Protein AF-A0A5K1AC96-F1 (afdb_monomer_lite)

Sequence (87 aa):
MSRERLDEIGKKIKREADATDRMGRRPLLLNHSGTLNTITPCAACKLLRRRCAQECPFSPYFSPHEPQKFASVHKVFGASNVSKMLM

Foldseek 3Di:
DPPVVVVVVVVVVVVVVVVLPPPDPDPDPDDDPDDPPPPLAFLLCSVVVHDRDPPRLCPVPGHSVCNVVVVVCCVPQNPVRVVVVSD

InterPro domains:
  IPR004883 Lateral organ boundaries, LOB [PF03195] (41-86)
  IPR004883 Lateral organ boundaries, LOB [PS50891] (40-87)

Organism: NCBI:txid210225

pLDDT: mean 73.32, std 20.46, range [37.41, 96.69]

Secondary structure (DSSP, 8-state):
--SHHHHHHHHHHHHHHHTTT-S------S---S--------HHHHHTT----TT-TTTTTS-TT-HHHHHHHHHHH-HHHHHHHH-

Structure (mmCIF, N/CA/C/O backbone):
data_AF-A0A5K1AC96-F1
#
_entry.id   AF-A0A5K1AC96-F1
#
loop_
_atom_site.group_PDB
_atom_site.id
_atom_site.type_symbol
_atom_site.label_atom_id
_atom_site.label_alt_id
_atom_site.label_comp_id
_atom_site.label_asym_id
_atom_site.label_entity_id
_atom_site.label_seq_id
_atom_site.pdbx_PDB_ins_code
_atom_site.Cartn_x
_atom_site.Cartn_y
_atom_site.Cartn_z
_atom_site.occupancy
_atom_site.B_iso_or_equiv
_atom_site.auth_seq_id
_atom_site.auth_comp_id
_atom_site.auth_asym_id
_atom_site.auth_atom_id
_atom_site.pdbx_PDB_model_num
ATOM 1 N N . MET A 1 1 ? -31.873 -29.712 -6.479 1.00 51.09 1 MET A N 1
ATOM 2 C CA . MET A 1 1 ? -31.669 -28.272 -6.209 1.00 51.09 1 MET A CA 1
ATOM 3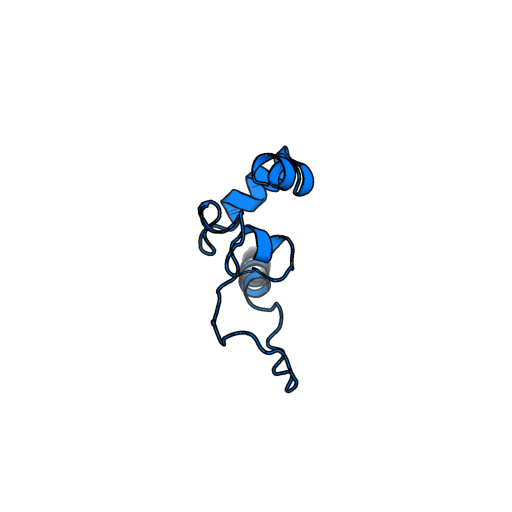 C C . MET A 1 1 ? -30.500 -28.070 -5.233 1.00 51.09 1 MET A C 1
ATOM 5 O O . MET A 1 1 ? -30.698 -27.539 -4.151 1.00 51.09 1 MET A O 1
ATOM 9 N N . SER A 1 2 ? -29.286 -28.551 -5.558 1.00 55.56 2 SER A N 1
ATOM 10 C CA . SER A 1 2 ? -28.131 -28.462 -4.624 1.00 55.56 2 SER A CA 1
ATOM 11 C C . SER A 1 2 ? -26.745 -28.446 -5.285 1.00 55.56 2 SER A C 1
ATOM 13 O O . SER A 1 2 ? -25.789 -28.026 -4.648 1.00 55.56 2 SER A O 1
ATOM 15 N N . ARG A 1 3 ? -26.609 -28.877 -6.550 1.00 54.47 3 ARG A N 1
ATOM 16 C CA . ARG A 1 3 ? -25.310 -28.900 -7.253 1.00 54.47 3 ARG A CA 1
ATOM 17 C C . ARG A 1 3 ? -24.885 -27.529 -7.784 1.00 54.47 3 ARG A C 1
ATOM 19 O O . ARG A 1 3 ? -23.721 -27.181 -7.691 1.00 54.47 3 ARG A O 1
ATOM 26 N N . GLU A 1 4 ? -25.840 -26.714 -8.221 1.00 52.09 4 GLU A N 1
ATOM 27 C CA . GLU A 1 4 ? -25.562 -25.427 -8.875 1.00 52.09 4 GLU A CA 1
ATOM 28 C C . GLU A 1 4 ? -24.901 -24.385 -7.947 1.00 52.09 4 GLU A C 1
ATOM 30 O O . GLU A 1 4 ? -24.148 -23.528 -8.399 1.00 52.09 4 GLU A O 1
ATOM 35 N N . ARG A 1 5 ? -25.099 -24.496 -6.624 1.00 55.75 5 ARG A N 1
ATOM 36 C CA . ARG A 1 5 ? -24.565 -23.539 -5.637 1.00 55.75 5 ARG A CA 1
ATOM 37 C C . ARG A 1 5 ? -23.074 -23.750 -5.320 1.00 55.75 5 ARG A C 1
ATOM 39 O O . ARG A 1 5 ? -22.404 -22.802 -4.918 1.00 55.75 5 ARG A O 1
ATOM 46 N N . LEU A 1 6 ? -22.544 -24.963 -5.512 1.00 57.47 6 LEU A N 1
ATOM 47 C CA . LEU A 1 6 ? -21.118 -25.266 -5.308 1.00 57.47 6 LEU A CA 1
ATOM 48 C C . LEU A 1 6 ? -20.250 -24.717 -6.451 1.00 57.47 6 LEU A C 1
ATOM 50 O O . LEU A 1 6 ? -19.163 -24.193 -6.197 1.00 57.47 6 LEU A O 1
ATOM 54 N N . ASP A 1 7 ? -20.755 -24.746 -7.686 1.00 56.09 7 ASP A N 1
ATOM 55 C CA . ASP A 1 7 ? -20.076 -24.174 -8.855 1.00 56.09 7 ASP A CA 1
ATOM 56 C C . ASP A 1 7 ? -19.919 -22.646 -8.766 1.00 56.09 7 ASP A C 1
ATOM 58 O O . ASP A 1 7 ? -18.922 -22.085 -9.235 1.00 56.09 7 ASP A O 1
ATOM 62 N N . GLU A 1 8 ? -20.869 -21.953 -8.131 1.00 52.84 8 GLU A N 1
ATOM 63 C CA . GLU A 1 8 ? -20.789 -20.501 -7.928 1.00 52.84 8 GLU A CA 1
ATOM 64 C C . GLU A 1 8 ? -19.692 -20.116 -6.921 1.00 52.84 8 GLU A C 1
ATOM 66 O O . GLU A 1 8 ? -18.916 -19.183 -7.155 1.00 52.84 8 GLU A O 1
ATOM 71 N N . ILE A 1 9 ? -19.559 -20.889 -5.837 1.00 59.91 9 ILE A N 1
ATOM 72 C CA . ILE A 1 9 ? -18.508 -20.700 -4.828 1.00 59.91 9 ILE A CA 1
ATOM 73 C C . ILE A 1 9 ? -17.131 -20.999 -5.444 1.00 59.91 9 ILE A C 1
ATOM 75 O O . ILE A 1 9 ? -16.192 -20.219 -5.260 1.00 59.91 9 ILE A O 1
ATOM 79 N N . GLY A 1 10 ? -17.020 -22.050 -6.266 1.00 55.91 10 GLY A N 1
ATOM 80 C CA . GLY A 1 10 ? -15.789 -22.385 -6.993 1.00 55.91 10 GLY A CA 1
ATOM 81 C C . GLY A 1 10 ? -15.336 -21.287 -7.965 1.00 55.91 10 GLY A C 1
ATOM 82 O O . GLY A 1 10 ? -14.147 -20.963 -8.036 1.00 55.91 10 GLY A O 1
ATOM 83 N N . LYS A 1 11 ? -16.275 -20.636 -8.665 1.00 53.62 11 LYS A N 1
ATOM 84 C CA . LYS A 1 11 ? -15.972 -19.494 -9.548 1.00 53.62 11 LYS A CA 1
ATOM 85 C C . LYS A 1 11 ? -15.527 -18.251 -8.778 1.00 53.62 11 LYS A C 1
ATOM 87 O O . LYS A 1 11 ? -14.698 -17.497 -9.292 1.00 53.62 11 LYS A O 1
ATOM 92 N N . LYS A 1 12 ? -16.030 -18.035 -7.559 1.00 51.31 12 LYS A N 1
ATOM 93 C CA . LYS A 1 12 ? -15.608 -16.907 -6.718 1.00 51.31 12 LYS A CA 1
ATOM 94 C C . LYS A 1 12 ? -14.184 -17.103 -6.184 1.00 51.31 12 LYS A C 1
ATOM 96 O O . LYS A 1 12 ? -13.378 -16.187 -6.302 1.00 51.31 12 LYS A O 1
ATOM 101 N N . ILE A 1 13 ? -13.840 -18.314 -5.735 1.00 55.22 13 ILE A N 1
ATOM 102 C CA . ILE A 1 13 ? -12.490 -18.648 -5.239 1.00 55.22 13 ILE A CA 1
ATOM 103 C C . ILE A 1 13 ? -11.447 -18.562 -6.368 1.00 55.22 13 ILE A C 1
ATOM 105 O O . ILE A 1 13 ? -10.355 -18.027 -6.177 1.00 55.22 13 ILE A O 1
ATOM 109 N N . LYS A 1 14 ? -11.791 -19.014 -7.583 1.00 45.03 14 LYS A N 1
ATOM 110 C CA . LYS A 1 14 ? -10.875 -18.967 -8.735 1.00 45.03 14 LYS A CA 1
ATOM 111 C C . LYS A 1 14 ? -10.608 -17.537 -9.233 1.00 45.03 14 LYS A C 1
ATOM 113 O O . LYS A 1 14 ? -9.520 -17.263 -9.733 1.00 45.03 14 LYS A O 1
ATOM 118 N N . ARG A 1 15 ? -11.566 -16.615 -9.067 1.00 41.28 15 ARG A N 1
ATOM 119 C CA . ARG A 1 15 ? -11.398 -15.193 -9.427 1.00 41.28 15 ARG A CA 1
ATOM 120 C C . ARG A 1 15 ? -10.447 -14.444 -8.488 1.00 41.28 15 ARG A C 1
ATOM 122 O O . ARG A 1 15 ? -9.744 -13.556 -8.957 1.00 41.28 15 ARG A O 1
ATOM 129 N N . GLU A 1 16 ? -10.378 -14.809 -7.207 1.00 41.56 16 GLU A N 1
ATOM 130 C CA . GLU A 1 16 ? -9.461 -14.150 -6.259 1.00 41.56 16 GLU A CA 1
ATOM 131 C C . GLU A 1 16 ? -8.006 -14.634 -6.399 1.00 41.56 16 GLU A C 1
ATOM 133 O O . GLU A 1 16 ? -7.075 -13.856 -6.186 1.00 41.56 16 GLU A O 1
ATOM 138 N N . ALA A 1 17 ? -7.793 -15.873 -6.858 1.00 45.78 17 ALA A N 1
ATOM 139 C CA . ALA A 1 17 ? -6.457 -16.397 -7.152 1.00 45.78 17 ALA A CA 1
ATOM 140 C C . ALA A 1 17 ? -5.811 -15.749 -8.400 1.00 45.78 17 ALA A C 1
ATOM 142 O O . ALA A 1 17 ? -4.625 -15.425 -8.374 1.00 45.78 17 ALA A O 1
ATOM 143 N N . ASP A 1 18 ? -6.581 -15.491 -9.467 1.00 37.41 18 ASP A N 1
ATOM 144 C CA . ASP A 1 18 ? -6.062 -14.914 -10.727 1.00 37.41 18 ASP A CA 1
ATOM 145 C C . ASP A 1 18 ? -5.766 -13.401 -10.634 1.00 37.41 18 ASP A C 1
ATOM 147 O O . ASP A 1 18 ? -4.864 -12.885 -11.298 1.00 37.41 18 ASP A O 1
ATOM 151 N N . ALA A 1 19 ? -6.453 -12.672 -9.744 1.00 46.88 19 ALA A N 1
ATOM 152 C CA . ALA A 1 19 ? -6.218 -11.238 -9.539 1.00 46.88 19 ALA A CA 1
ATOM 153 C C . ALA A 1 19 ? -4.838 -10.921 -8.922 1.00 46.88 19 ALA A C 1
ATOM 155 O O . ALA A 1 19 ? -4.359 -9.789 -9.026 1.00 46.88 19 ALA A O 1
ATOM 156 N N . THR A 1 20 ? -4.180 -11.910 -8.308 1.00 49.84 20 THR A N 1
ATOM 157 C CA . THR A 1 20 ? -2.838 -11.758 -7.721 1.00 49.84 20 THR A CA 1
ATOM 158 C C . THR A 1 20 ? -1.710 -11.830 -8.762 1.00 49.84 20 THR A C 1
ATOM 160 O O . THR A 1 20 ? -0.614 -11.326 -8.483 1.00 49.84 20 THR A O 1
ATOM 163 N N . ASP A 1 21 ? -1.966 -12.396 -9.949 1.00 47.03 21 ASP A N 1
ATOM 164 C CA . ASP A 1 21 ? -0.926 -12.733 -10.938 1.00 47.03 21 ASP A CA 1
ATOM 165 C C . ASP A 1 21 ? -0.890 -11.803 -12.168 1.00 47.03 21 ASP A C 1
ATOM 167 O O . ASP A 1 21 ? 0.161 -11.577 -12.764 1.00 47.03 21 ASP A O 1
ATOM 171 N N . ARG A 1 22 ? -2.010 -11.172 -12.544 1.00 51.78 22 ARG A N 1
ATOM 172 C CA . ARG A 1 22 ? -2.122 -10.492 -13.852 1.00 51.78 22 ARG A CA 1
ATOM 173 C C . ARG A 1 22 ? -1.880 -8.982 -13.849 1.00 51.78 22 ARG A C 1
ATOM 175 O O . ARG A 1 22 ? -2.471 -8.271 -14.661 1.00 51.78 22 ARG A O 1
ATOM 182 N N . MET A 1 23 ? -0.969 -8.462 -13.022 1.00 49.97 23 MET A N 1
ATOM 183 C CA . MET A 1 23 ? -0.459 -7.096 -13.231 1.00 49.97 23 MET A CA 1
ATOM 184 C C . MET A 1 23 ? 0.839 -7.109 -14.049 1.00 49.97 23 MET A C 1
ATOM 186 O O . MET A 1 23 ? 1.927 -6.876 -13.541 1.00 49.97 23 MET A O 1
ATOM 190 N N . GLY A 1 24 ? 0.677 -7.342 -15.356 1.00 48.62 24 GLY A N 1
ATOM 191 C CA . GLY A 1 24 ? 1.501 -6.702 -16.383 1.00 48.62 24 GLY A CA 1
ATOM 192 C C . GLY A 1 24 ? 2.855 -7.332 -16.704 1.00 48.62 24 GLY A C 1
ATOM 193 O O . GLY A 1 24 ? 3.889 -6.698 -16.514 1.00 48.62 24 GLY A O 1
ATOM 194 N N . ARG A 1 25 ? 2.858 -8.493 -17.370 1.00 55.69 25 ARG A N 1
ATOM 195 C CA . ARG A 1 25 ? 3.947 -8.820 -18.305 1.00 55.69 25 ARG A CA 1
ATOM 196 C C . ARG A 1 25 ? 3.884 -7.845 -19.481 1.00 55.69 25 ARG A C 1
ATOM 198 O O . ARG A 1 25 ? 3.211 -8.093 -20.476 1.00 55.69 25 ARG A O 1
ATOM 205 N N . ARG A 1 26 ? 4.555 -6.707 -19.341 1.00 50.66 26 ARG A N 1
ATOM 206 C CA . ARG A 1 26 ? 4.914 -5.832 -20.456 1.00 50.66 26 ARG A CA 1
ATOM 207 C C . ARG A 1 26 ? 6.376 -6.110 -20.811 1.00 50.66 26 ARG A C 1
ATOM 209 O O . ARG A 1 26 ? 7.243 -5.600 -20.106 1.00 50.66 26 ARG A O 1
ATOM 216 N N . PRO A 1 27 ? 6.687 -6.877 -21.871 1.00 50.88 27 PRO A N 1
ATOM 217 C CA . PRO A 1 27 ? 8.009 -6.823 -22.468 1.00 50.88 27 PRO A CA 1
ATOM 218 C C . PRO A 1 27 ? 8.052 -5.552 -23.321 1.00 50.88 27 PRO A C 1
ATOM 220 O O . PRO A 1 27 ? 7.849 -5.587 -24.530 1.00 50.88 27 PRO A O 1
ATOM 223 N N . LEU A 1 28 ? 8.218 -4.398 -22.674 1.00 53.56 28 LEU A N 1
ATOM 224 C CA . LEU A 1 28 ? 8.554 -3.178 -23.394 1.00 53.56 28 LEU A CA 1
ATOM 225 C C . LEU A 1 28 ? 10.069 -3.117 -23.496 1.00 53.56 28 LEU A C 1
ATOM 227 O O . LEU A 1 28 ? 10.766 -2.722 -22.565 1.00 53.56 28 LEU A O 1
ATOM 231 N N . LEU A 1 29 ? 10.554 -3.536 -24.659 1.00 60.94 29 LEU A N 1
ATOM 232 C CA . LEU A 1 29 ? 11.780 -3.004 -25.225 1.00 60.94 29 LEU A CA 1
ATOM 233 C C . LEU A 1 29 ? 11.677 -1.471 -25.155 1.00 60.94 29 LEU A C 1
ATOM 235 O O . LEU A 1 29 ? 10.816 -0.920 -25.835 1.00 60.94 29 LEU A O 1
ATOM 239 N N . LEU A 1 30 ? 12.438 -0.824 -24.261 1.00 51.03 30 LEU A N 1
ATOM 240 C CA . LEU A 1 30 ? 13.249 0.388 -24.496 1.00 51.03 30 LEU A CA 1
ATOM 241 C C . LEU A 1 30 ? 13.653 1.069 -23.164 1.00 51.03 30 LEU A C 1
ATOM 243 O O . LEU A 1 30 ? 12.808 1.412 -22.342 1.00 51.03 30 LEU A O 1
ATOM 247 N N . ASN A 1 31 ? 14.964 1.279 -23.001 1.00 49.12 31 ASN A N 1
ATOM 248 C CA . ASN A 1 31 ? 15.663 2.241 -22.135 1.00 49.12 31 ASN A CA 1
ATOM 249 C C . ASN A 1 31 ? 15.152 2.516 -20.705 1.00 49.12 31 ASN A C 1
ATOM 251 O O . ASN A 1 31 ? 14.440 3.484 -20.445 1.00 49.12 31 ASN A O 1
ATOM 255 N N . HIS A 1 32 ? 15.734 1.811 -19.733 1.00 47.41 32 HIS A N 1
ATOM 256 C CA . HIS A 1 32 ? 16.060 2.409 -18.438 1.00 47.41 32 HIS A CA 1
ATOM 257 C C . HIS A 1 32 ? 17.365 1.796 -17.928 1.00 47.41 32 HIS A C 1
ATOM 259 O O . HIS A 1 32 ? 17.423 0.602 -17.648 1.00 47.41 32 HIS A O 1
ATOM 265 N N . SER A 1 33 ? 18.416 2.615 -17.845 1.00 64.44 33 SER A N 1
ATOM 266 C CA . SER A 1 33 ? 19.617 2.286 -17.080 1.00 64.44 33 SER A CA 1
ATOM 267 C C . SER A 1 33 ? 19.192 2.065 -15.629 1.00 64.44 33 SER A C 1
ATOM 269 O O . SER A 1 33 ? 18.682 2.972 -14.977 1.00 64.44 33 SER A O 1
ATOM 271 N N . GLY A 1 34 ? 19.296 0.827 -15.169 1.00 45.34 34 GLY A N 1
ATOM 272 C CA . GLY A 1 34 ? 18.826 0.397 -13.863 1.00 45.34 34 GLY A CA 1
ATOM 273 C C . GLY A 1 34 ? 18.773 -1.116 -13.866 1.00 45.34 34 GLY A C 1
ATOM 274 O O . GLY A 1 34 ? 17.854 -1.694 -14.433 1.00 45.34 34 GLY A O 1
ATOM 275 N N . THR A 1 35 ? 19.830 -1.712 -13.324 1.00 41.75 35 THR A N 1
ATOM 276 C CA . THR A 1 35 ? 20.007 -3.126 -12.979 1.00 41.75 35 THR A CA 1
ATOM 277 C C . THR A 1 35 ? 18.746 -3.988 -13.097 1.00 41.75 35 THR A C 1
ATOM 279 O O . THR A 1 35 ? 17.713 -3.720 -12.482 1.00 41.75 35 THR A O 1
ATOM 282 N N . LEU A 1 36 ? 18.862 -5.065 -13.877 1.00 48.69 36 LEU A N 1
ATOM 283 C CA . LEU A 1 36 ? 17.859 -6.111 -14.066 1.00 48.69 36 LEU A CA 1
ATOM 284 C C . LEU A 1 36 ? 17.706 -6.926 -12.770 1.00 48.69 36 LEU A C 1
ATOM 286 O O . LEU A 1 36 ? 17.991 -8.115 -12.714 1.00 48.69 36 LEU A O 1
ATOM 290 N N . ASN A 1 37 ? 17.275 -6.277 -11.697 1.00 45.22 37 ASN A N 1
ATOM 291 C CA . ASN A 1 37 ? 16.771 -6.984 -10.550 1.00 45.22 37 ASN A CA 1
ATOM 292 C C . ASN A 1 37 ? 15.343 -7.376 -10.920 1.00 45.22 37 ASN A C 1
ATOM 294 O O . ASN A 1 37 ? 14.469 -6.533 -11.139 1.00 45.22 37 ASN A O 1
ATOM 298 N N . THR A 1 38 ? 15.092 -8.673 -10.967 1.00 49.72 38 THR A N 1
ATOM 299 C CA . THR A 1 38 ? 13.768 -9.258 -10.771 1.00 49.72 38 THR A CA 1
ATOM 300 C C . THR A 1 38 ? 13.277 -8.920 -9.353 1.00 49.72 38 THR A C 1
ATOM 302 O O . THR A 1 38 ? 13.032 -9.806 -8.540 1.00 49.72 38 THR A O 1
ATOM 305 N N . ILE A 1 39 ? 13.187 -7.625 -9.007 1.00 67.31 39 ILE A N 1
ATOM 306 C CA . ILE A 1 39 ? 12.767 -7.150 -7.689 1.00 67.31 39 ILE A CA 1
ATOM 307 C C . ILE A 1 39 ? 11.295 -7.493 -7.585 1.00 67.31 39 ILE A C 1
ATOM 309 O O . ILE A 1 39 ? 10.438 -6.787 -8.124 1.00 67.31 39 ILE A O 1
ATOM 313 N N . THR A 1 40 ? 10.993 -8.583 -6.895 1.00 83.56 40 THR A N 1
ATOM 314 C CA . THR A 1 40 ? 9.638 -8.836 -6.431 1.00 83.56 40 THR A CA 1
ATOM 315 C C . THR A 1 40 ? 9.222 -7.614 -5.609 1.00 83.56 40 THR A C 1
ATOM 317 O O . THR A 1 40 ? 9.855 -7.333 -4.589 1.00 83.56 40 THR A O 1
ATOM 320 N N . PRO A 1 41 ? 8.220 -6.830 -6.047 1.00 90.44 41 PRO A N 1
ATOM 321 C CA . PRO A 1 41 ? 7.840 -5.621 -5.333 1.00 90.44 41 PRO A CA 1
ATOM 322 C C . PRO A 1 41 ? 7.361 -5.991 -3.931 1.00 90.44 41 PRO A C 1
ATOM 324 O O . PRO A 1 41 ? 6.624 -6.965 -3.768 1.00 90.44 41 PRO A O 1
ATOM 327 N N . CYS A 1 42 ? 7.741 -5.200 -2.925 1.00 93.50 42 CYS A N 1
ATOM 328 C CA . CYS A 1 42 ? 7.256 -5.395 -1.561 1.00 93.50 42 CYS A CA 1
ATOM 329 C C . CYS A 1 42 ? 5.718 -5.319 -1.512 1.00 93.50 42 CYS A C 1
ATOM 331 O O . CYS A 1 42 ? 5.087 -4.729 -2.400 1.00 93.50 42 CYS A O 1
ATOM 333 N N . ALA A 1 43 ? 5.095 -5.881 -0.473 1.00 94.75 43 ALA A N 1
ATOM 334 C CA . ALA A 1 43 ? 3.633 -5.929 -0.371 1.00 94.75 43 ALA A CA 1
ATOM 335 C C . ALA A 1 43 ? 2.984 -4.535 -0.472 1.00 94.75 43 ALA A C 1
ATOM 337 O O . ALA A 1 43 ? 1.930 -4.391 -1.095 1.00 94.75 43 ALA A O 1
ATOM 338 N N . ALA A 1 44 ? 3.651 -3.498 0.046 1.00 94.38 44 ALA A N 1
ATOM 339 C CA . ALA A 1 44 ? 3.201 -2.116 -0.081 1.00 94.38 44 ALA A CA 1
ATOM 340 C C . ALA A 1 44 ? 3.201 -1.622 -1.531 1.00 94.38 44 ALA A C 1
ATOM 342 O O . ALA A 1 44 ? 2.182 -1.159 -2.039 1.00 94.38 44 ALA A O 1
ATOM 343 N N . CYS A 1 45 ? 4.332 -1.741 -2.227 1.00 93.62 45 CYS A N 1
ATOM 344 C CA . CYS A 1 45 ? 4.453 -1.294 -3.614 1.00 93.62 45 CYS A CA 1
ATOM 345 C C . CYS A 1 45 ? 3.561 -2.106 -4.561 1.00 93.62 45 CYS A C 1
ATOM 347 O O . CYS A 1 45 ? 3.002 -1.532 -5.498 1.00 93.62 45 CYS A O 1
ATOM 349 N N . LYS A 1 46 ? 3.363 -3.402 -4.274 1.00 92.06 46 LYS A N 1
ATOM 350 C CA . LYS A 1 46 ? 2.417 -4.262 -4.994 1.00 92.06 46 LYS A CA 1
ATOM 351 C C . LYS A 1 46 ? 0.976 -3.763 -4.836 1.00 92.06 46 LYS A C 1
ATOM 353 O O . LYS A 1 46 ? 0.291 -3.603 -5.844 1.00 92.06 46 LYS A O 1
ATOM 358 N N . LEU A 1 47 ? 0.526 -3.465 -3.611 1.00 91.94 47 LEU A N 1
ATOM 359 C CA . LEU A 1 47 ? -0.839 -2.976 -3.365 1.00 91.94 47 LEU A CA 1
ATOM 360 C C . LEU A 1 47 ? -1.062 -1.563 -3.930 1.00 91.94 47 LEU A C 1
ATOM 362 O O . LEU A 1 47 ? -2.099 -1.295 -4.532 1.00 91.94 47 LEU A O 1
ATOM 366 N N . LEU A 1 48 ? -0.072 -0.678 -3.786 1.00 91.12 48 LEU A N 1
ATOM 367 C CA . LEU A 1 48 ? -0.121 0.708 -4.269 1.00 91.12 48 LEU A CA 1
ATOM 368 C C . LEU A 1 48 ? 0.135 0.846 -5.778 1.00 91.12 48 LEU A C 1
ATOM 370 O O . LEU A 1 48 ? 0.080 1.957 -6.300 1.00 91.12 48 LEU A O 1
ATOM 374 N N . ARG A 1 49 ? 0.431 -0.257 -6.479 1.00 90.44 49 ARG A N 1
ATOM 375 C CA . ARG A 1 49 ? 0.696 -0.294 -7.929 1.00 90.44 49 ARG A CA 1
ATOM 376 C C . ARG A 1 49 ? 1.782 0.692 -8.380 1.00 90.44 49 ARG A C 1
ATOM 378 O O . ARG A 1 49 ? 1.682 1.292 -9.448 1.00 90.44 49 ARG A O 1
ATOM 385 N N . ARG A 1 50 ? 2.840 0.839 -7.579 1.00 90.19 50 ARG A N 1
ATOM 386 C CA . ARG A 1 50 ? 3.991 1.711 -7.873 1.00 90.19 50 ARG A CA 1
ATOM 387 C C . ARG A 1 50 ? 5.287 0.913 -7.978 1.00 90.19 50 ARG A C 1
ATOM 389 O O . ARG A 1 50 ? 5.377 -0.213 -7.492 1.00 90.19 50 ARG A O 1
ATOM 396 N N . ARG A 1 51 ? 6.318 1.515 -8.576 1.00 88.81 51 ARG A N 1
ATOM 397 C CA . ARG A 1 51 ? 7.653 0.906 -8.650 1.00 88.81 51 ARG A CA 1
ATOM 398 C C . ARG A 1 51 ? 8.248 0.754 -7.243 1.00 88.81 51 ARG A C 1
ATOM 400 O O . ARG A 1 51 ? 8.226 1.695 -6.455 1.00 88.81 51 ARG A O 1
ATOM 407 N N . CYS A 1 52 ? 8.794 -0.426 -6.947 1.00 91.38 52 CYS A N 1
ATOM 408 C CA . CYS A 1 52 ? 9.565 -0.673 -5.731 1.00 91.38 52 CYS A CA 1
ATOM 409 C C . CYS A 1 52 ? 11.033 -0.308 -5.996 1.00 91.38 52 CYS A C 1
ATOM 411 O O . CYS A 1 52 ? 11.682 -0.955 -6.815 1.00 91.38 52 CYS A O 1
ATOM 413 N N . ALA A 1 53 ? 11.529 0.757 -5.363 1.00 88.75 53 ALA A N 1
ATOM 414 C CA . ALA A 1 53 ? 12.941 1.142 -5.434 1.00 88.75 53 ALA A CA 1
ATOM 415 C C . ALA A 1 53 ? 13.828 0.153 -4.653 1.00 88.75 53 ALA A C 1
ATOM 417 O O . ALA A 1 53 ? 13.317 -0.591 -3.814 1.00 88.75 53 ALA A O 1
ATOM 418 N N . GLN A 1 54 ? 15.142 0.17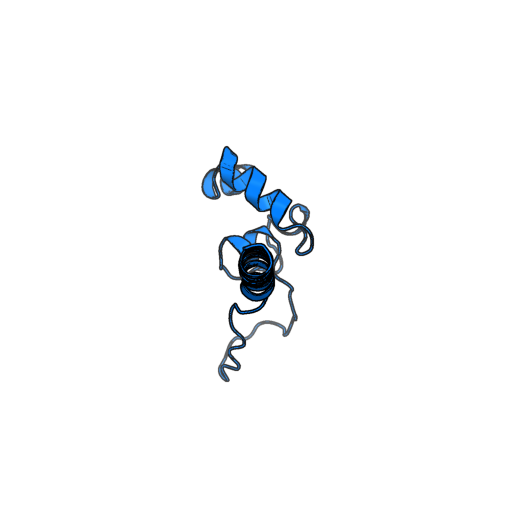0 -4.911 1.00 85.50 54 GLN A N 1
ATOM 419 C CA . GLN A 1 54 ? 16.124 -0.591 -4.121 1.00 85.50 54 GLN A CA 1
ATOM 420 C C . GLN A 1 54 ? 16.065 -0.196 -2.640 1.00 85.50 54 GLN A C 1
ATOM 422 O O . GLN A 1 54 ? 15.965 -1.054 -1.772 1.00 85.50 54 GLN A O 1
ATOM 427 N N . GLU A 1 55 ? 15.994 1.106 -2.367 1.00 87.00 55 GLU A N 1
ATOM 428 C CA . GLU A 1 55 ? 15.862 1.664 -1.019 1.00 87.00 55 GLU A CA 1
ATOM 429 C C . GLU A 1 55 ? 14.397 1.985 -0.699 1.00 87.00 55 GLU A C 1
ATOM 431 O O . GLU A 1 55 ? 14.020 3.110 -0.380 1.00 87.00 55 GLU A O 1
ATOM 436 N N . CYS A 1 56 ? 13.509 1.001 -0.866 1.00 90.50 56 CYS A N 1
ATOM 437 C CA . CYS A 1 56 ? 12.108 1.197 -0.516 1.00 90.50 56 CYS A CA 1
ATOM 438 C C . CYS A 1 56 ? 11.928 1.130 1.014 1.00 90.50 56 CYS A C 1
ATOM 440 O O . CYS A 1 56 ? 12.133 0.057 1.586 1.00 90.50 56 CYS A O 1
ATOM 442 N N . PRO A 1 57 ? 11.427 2.193 1.677 1.00 90.50 57 PRO A N 1
ATOM 443 C CA . PRO A 1 57 ? 11.276 2.212 3.138 1.00 90.50 57 PRO A CA 1
ATOM 444 C C . PRO A 1 57 ? 10.234 1.207 3.641 1.00 90.50 57 PRO A C 1
ATOM 446 O O . PRO A 1 57 ? 10.236 0.816 4.798 1.00 90.50 57 PRO A O 1
ATOM 449 N N . PHE A 1 58 ? 9.354 0.730 2.758 1.00 90.94 58 PHE A N 1
ATOM 450 C CA . PHE A 1 58 ? 8.366 -0.297 3.077 1.00 90.94 58 PHE A CA 1
ATOM 451 C C . PHE A 1 58 ? 8.916 -1.723 2.939 1.00 90.94 58 PHE A C 1
ATOM 453 O O . PHE A 1 58 ? 8.308 -2.655 3.459 1.00 90.94 58 PHE A O 1
ATOM 460 N N . SER A 1 59 ? 10.031 -1.916 2.224 1.00 91.75 59 SER A N 1
ATOM 461 C CA . SER A 1 59 ? 10.598 -3.238 1.928 1.00 91.75 59 SER A CA 1
ATOM 462 C C . SER A 1 59 ? 10.975 -4.060 3.167 1.00 91.75 59 SER A C 1
ATOM 464 O O . SER A 1 59 ? 10.573 -5.221 3.214 1.00 9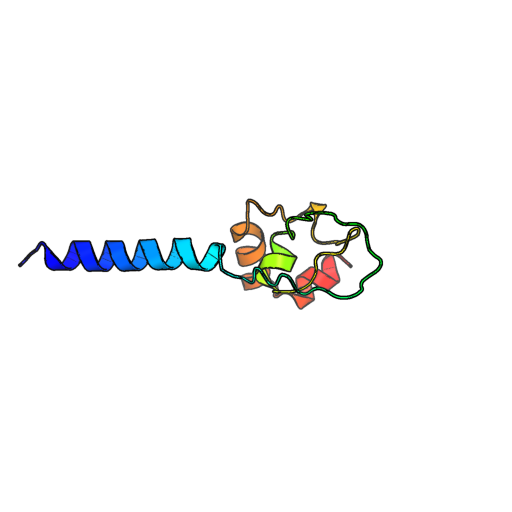1.75 59 SER A O 1
ATOM 466 N N . PRO A 1 60 ? 11.674 -3.513 4.185 1.00 91.56 60 PRO A N 1
ATOM 467 C CA . PRO A 1 60 ? 12.048 -4.300 5.364 1.00 91.56 60 PRO A CA 1
ATOM 468 C C . PRO A 1 60 ? 10.855 -4.689 6.255 1.00 91.56 60 PRO A C 1
ATOM 470 O O . PRO A 1 60 ? 10.959 -5.636 7.026 1.00 91.56 60 PRO A O 1
ATOM 473 N N . TYR A 1 61 ? 9.717 -3.995 6.144 1.00 91.38 61 TYR A N 1
ATOM 474 C CA . TYR A 1 61 ? 8.539 -4.236 6.989 1.00 91.38 61 TYR A CA 1
ATOM 475 C C . TYR A 1 61 ? 7.455 -5.074 6.304 1.00 91.38 61 TYR A C 1
ATOM 477 O O . TYR A 1 61 ? 6.700 -5.784 6.969 1.00 91.38 61 TYR A O 1
ATOM 485 N N . PHE A 1 62 ? 7.345 -4.986 4.976 1.00 92.75 62 PHE A N 1
ATOM 486 C CA . PHE A 1 62 ? 6.235 -5.561 4.219 1.00 92.75 62 PHE A CA 1
ATOM 487 C C . PHE A 1 62 ? 6.726 -6.511 3.123 1.00 92.75 62 PHE A C 1
ATOM 489 O O . PHE A 1 62 ? 6.784 -6.158 1.940 1.00 92.75 62 PHE A O 1
ATOM 496 N N . SER A 1 63 ? 7.011 -7.752 3.517 1.00 91.50 63 SER A N 1
ATOM 497 C CA . SER A 1 63 ? 7.403 -8.843 2.620 1.00 91.50 63 SER A CA 1
ATOM 498 C C . SER A 1 63 ? 6.375 -9.105 1.509 1.00 91.50 63 SER A C 1
ATOM 500 O O . SER A 1 63 ? 5.169 -9.046 1.754 1.00 91.50 63 SER A O 1
ATOM 502 N N . PRO A 1 64 ? 6.809 -9.484 0.292 1.00 88.25 64 PRO A N 1
ATOM 503 C CA . PRO A 1 64 ? 5.905 -9.766 -0.828 1.00 88.25 64 PRO A CA 1
ATOM 504 C C . PRO A 1 64 ? 4.983 -10.975 -0.602 1.00 88.25 64 PRO A C 1
ATOM 506 O O . PRO A 1 64 ? 3.917 -11.053 -1.210 1.00 88.25 64 PRO A O 1
ATOM 509 N N . HIS A 1 65 ? 5.376 -11.902 0.277 1.00 89.12 65 HIS A N 1
ATOM 510 C CA . HIS A 1 65 ? 4.594 -13.089 0.636 1.00 89.12 65 HIS A CA 1
ATOM 511 C C . HIS A 1 65 ? 3.423 -12.786 1.583 1.00 89.12 65 HIS A C 1
ATOM 513 O O . HIS A 1 65 ? 2.543 -13.626 1.748 1.00 89.12 65 HIS A O 1
ATOM 519 N N . GLU A 1 66 ? 3.375 -11.589 2.179 1.00 88.94 66 GLU A N 1
ATOM 520 C CA . GLU A 1 66 ? 2.384 -11.224 3.197 1.00 88.94 66 GLU A CA 1
ATOM 521 C C . GLU A 1 66 ? 1.593 -9.954 2.818 1.00 88.94 66 GLU A C 1
ATOM 523 O O . GLU A 1 66 ? 1.595 -8.963 3.556 1.00 88.94 66 GLU A O 1
ATOM 528 N N . PRO A 1 67 ? 0.861 -9.948 1.686 1.00 89.88 67 PRO A N 1
ATOM 529 C CA . PRO A 1 67 ? 0.114 -8.770 1.231 1.00 89.88 67 PRO A CA 1
ATOM 530 C C . PRO A 1 67 ? -0.964 -8.316 2.227 1.00 89.88 67 PRO A C 1
ATOM 532 O O . PRO A 1 67 ? -1.276 -7.128 2.309 1.00 89.88 67 PRO A O 1
ATOM 535 N N . GLN A 1 68 ? -1.492 -9.248 3.027 1.00 92.62 68 GLN A N 1
ATOM 536 C CA . GLN A 1 68 ? -2.507 -8.969 4.043 1.00 92.62 68 GLN A CA 1
ATOM 537 C C . GLN A 1 68 ? -1.992 -8.049 5.158 1.00 92.62 68 GLN A C 1
ATOM 539 O O . GLN A 1 68 ? -2.753 -7.223 5.661 1.00 92.62 68 GLN A O 1
ATOM 544 N N . LYS A 1 69 ? -0.697 -8.116 5.513 1.00 92.56 69 LYS A N 1
ATOM 545 C CA . LYS A 1 69 ? -0.114 -7.224 6.531 1.00 92.56 69 LYS A CA 1
ATOM 546 C C . LYS A 1 69 ? -0.233 -5.765 6.107 1.00 92.56 69 LYS A C 1
ATOM 548 O O . LYS A 1 69 ? -0.737 -4.943 6.867 1.00 92.56 69 LYS A O 1
ATOM 553 N N . PHE A 1 70 ? 0.171 -5.449 4.875 1.00 94.94 70 PHE A N 1
ATOM 554 C CA . PHE A 1 70 ? 0.060 -4.081 4.377 1.00 94.94 70 PHE A CA 1
ATOM 555 C C . PHE A 1 70 ? -1.401 -3.669 4.167 1.00 94.94 70 PHE A C 1
ATOM 557 O O . PHE A 1 70 ? -1.748 -2.537 4.484 1.00 94.94 70 PHE A O 1
ATOM 564 N N . ALA A 1 71 ? -2.273 -4.573 3.709 1.00 94.44 71 ALA A N 1
ATOM 565 C CA . ALA A 1 71 ? -3.698 -4.278 3.547 1.00 94.44 71 ALA A CA 1
ATOM 566 C C . ALA A 1 71 ? -4.370 -3.861 4.870 1.00 94.44 71 ALA A C 1
ATOM 568 O O . ALA A 1 71 ? -5.104 -2.872 4.894 1.00 94.44 71 ALA A O 1
ATOM 569 N N . SER A 1 72 ? -4.078 -4.554 5.976 1.00 95.44 72 SER A N 1
ATOM 570 C CA . SER A 1 72 ? -4.606 -4.218 7.306 1.00 95.44 72 SER A CA 1
ATOM 571 C C . SER A 1 72 ? -4.124 -2.851 7.795 1.00 95.44 72 SER A C 1
ATOM 573 O O . SER A 1 72 ? -4.935 -2.023 8.208 1.00 95.44 72 SER A O 1
ATOM 575 N N . VAL A 1 73 ? -2.820 -2.575 7.688 1.00 94.88 73 VAL A N 1
ATOM 576 C CA . VAL A 1 73 ? -2.243 -1.281 8.095 1.00 94.88 73 VAL A CA 1
ATOM 577 C C . VAL A 1 73 ? -2.778 -0.153 7.207 1.00 94.88 73 VAL A C 1
ATOM 579 O O . VAL A 1 73 ? -3.197 0.891 7.703 1.00 94.88 73 VAL A O 1
ATOM 582 N N . HIS A 1 74 ? -2.841 -0.377 5.895 1.00 95.19 74 HIS A N 1
ATOM 583 C CA . HIS A 1 74 ? -3.393 0.571 4.934 1.00 95.19 74 HIS A CA 1
ATOM 584 C C . HIS A 1 74 ? -4.866 0.888 5.212 1.00 95.19 74 HIS A C 1
ATOM 586 O O . HIS A 1 74 ? -5.277 2.033 5.067 1.00 95.19 74 HIS A O 1
ATOM 592 N N . LYS A 1 75 ? -5.665 -0.098 5.629 1.00 94.62 75 LYS A N 1
ATOM 593 C CA . LYS A 1 75 ? -7.083 0.105 5.943 1.00 94.62 75 LYS A CA 1
ATOM 594 C C . LYS A 1 75 ? -7.297 1.004 7.164 1.00 94.62 75 LYS A C 1
ATOM 596 O O . LYS A 1 75 ? -8.243 1.781 7.167 1.00 94.62 75 LYS A O 1
ATOM 601 N N . VAL A 1 76 ? -6.450 0.883 8.187 1.00 96.69 76 VAL A N 1
ATOM 602 C CA . VAL A 1 76 ? -6.594 1.634 9.446 1.00 96.69 76 VAL A CA 1
ATOM 603 C C . VAL A 1 76 ? -5.939 3.009 9.355 1.00 96.69 76 VAL A C 1
ATOM 605 O O . VAL A 1 76 ? -6.550 4.011 9.712 1.00 96.69 76 VAL A O 1
ATOM 608 N N . PHE A 1 77 ? -4.701 3.065 8.866 1.00 94.44 77 PHE A N 1
ATOM 609 C CA . PHE A 1 77 ? -3.903 4.289 8.865 1.00 94.44 77 PHE A CA 1
ATOM 610 C C . PHE A 1 77 ? -3.950 5.023 7.522 1.00 94.44 77 PHE A C 1
ATOM 612 O O . PHE A 1 77 ? -3.775 6.235 7.489 1.00 94.44 77 PHE A O 1
ATOM 619 N N . GLY A 1 78 ? -4.199 4.329 6.411 1.00 93.44 78 GLY A N 1
ATOM 620 C CA . GLY A 1 78 ? -4.076 4.887 5.063 1.00 93.44 78 GLY A CA 1
ATOM 621 C C . GLY A 1 78 ? -2.624 4.947 4.577 1.00 93.44 78 GLY A C 1
ATOM 622 O O . GLY A 1 78 ? -1.692 5.116 5.363 1.00 93.44 78 GLY A 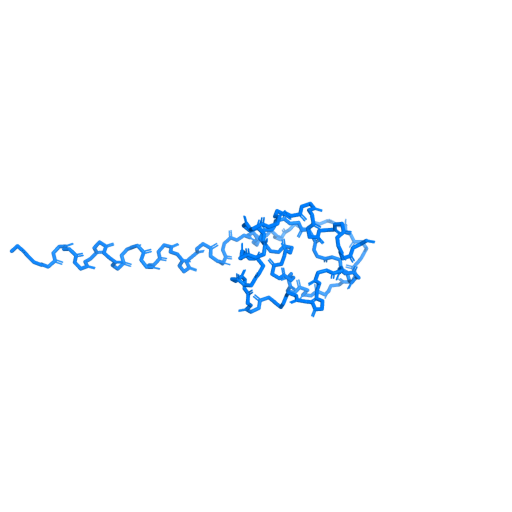O 1
ATOM 623 N N . ALA A 1 79 ? -2.414 4.838 3.259 1.00 89.31 79 ALA A N 1
ATOM 624 C CA . ALA A 1 79 ? -1.072 4.818 2.658 1.00 89.31 79 ALA A CA 1
ATOM 625 C C . ALA A 1 79 ? -0.202 6.011 3.085 1.00 89.31 79 ALA A C 1
ATOM 627 O O . ALA A 1 79 ? 0.970 5.839 3.416 1.00 89.31 79 ALA A O 1
ATOM 628 N N . SER A 1 80 ? -0.784 7.213 3.094 1.00 92.12 80 SER A N 1
ATOM 629 C CA . SER A 1 80 ? -0.071 8.462 3.364 1.00 92.12 80 SER A CA 1
ATOM 630 C C . SER A 1 80 ? 0.435 8.554 4.800 1.00 92.12 80 SER A C 1
ATOM 632 O O . SER A 1 80 ? 1.556 9.005 5.013 1.00 92.12 80 SER A O 1
ATOM 634 N N . ASN A 1 81 ? -0.348 8.105 5.784 1.00 94.06 81 ASN A N 1
ATOM 635 C CA . ASN A 1 81 ? 0.081 8.146 7.184 1.00 94.06 81 ASN A CA 1
ATOM 636 C C . ASN A 1 81 ? 1.159 7.101 7.459 1.00 94.06 81 ASN A C 1
ATOM 638 O O . ASN A 1 81 ? 2.128 7.406 8.141 1.00 94.06 81 ASN A O 1
ATOM 642 N N . VAL A 1 82 ? 1.053 5.906 6.865 1.00 92.25 82 VAL A N 1
ATOM 643 C CA . VAL A 1 82 ? 2.133 4.907 6.943 1.00 92.25 82 VAL A CA 1
ATOM 644 C C . VAL A 1 82 ? 3.410 5.453 6.310 1.00 92.25 82 VAL A C 1
ATOM 646 O O . VAL A 1 82 ? 4.481 5.297 6.882 1.00 92.25 82 VAL A O 1
ATOM 649 N N . SER A 1 83 ? 3.301 6.140 5.168 1.00 89.31 83 SER A N 1
ATOM 650 C CA . SER A 1 83 ? 4.454 6.778 4.530 1.00 89.31 83 SER A CA 1
ATOM 651 C C . SER A 1 83 ? 5.109 7.812 5.441 1.00 89.31 83 SER A C 1
ATOM 653 O O . SER A 1 83 ? 6.316 7.764 5.575 1.00 89.31 83 SER A O 1
ATOM 655 N N . LYS A 1 84 ? 4.334 8.675 6.110 1.00 93.12 84 LYS A N 1
ATOM 656 C CA . LYS A 1 84 ? 4.850 9.675 7.067 1.00 93.12 84 LYS A CA 1
ATOM 657 C C . LYS A 1 84 ? 5.466 9.082 8.340 1.00 93.12 84 LYS A C 1
ATOM 659 O O . LYS A 1 84 ? 6.183 9.780 9.036 1.00 93.12 84 LYS A O 1
ATOM 664 N N . MET A 1 85 ? 5.110 7.849 8.710 1.00 90.12 85 MET A N 1
ATOM 665 C CA . MET A 1 85 ? 5.693 7.172 9.877 1.00 90.12 85 MET A CA 1
ATOM 666 C C . MET A 1 85 ? 6.997 6.441 9.537 1.00 90.12 85 MET A C 1
ATOM 668 O O . MET A 1 85 ? 7.787 6.171 10.434 1.00 90.12 85 MET A O 1
ATOM 672 N N . LEU A 1 86 ? 7.193 6.071 8.266 1.00 86.44 86 LEU A N 1
ATOM 673 C CA . LEU A 1 86 ? 8.345 5.293 7.790 1.00 86.44 86 LEU A CA 1
ATOM 674 C C . LEU A 1 86 ? 9.348 6.116 6.965 1.00 86.44 86 LEU A C 1
ATOM 676 O O . LEU A 1 86 ? 10.424 5.608 6.658 1.00 86.44 86 LEU A O 1
ATOM 680 N N . MET A 1 87 ? 8.975 7.333 6.564 1.00 80.38 87 MET A N 1
ATOM 681 C CA . MET A 1 87 ? 9.795 8.327 5.862 1.00 80.38 87 MET A CA 1
ATOM 682 C C . MET A 1 87 ? 9.874 9.582 6.715 1.00 80.38 87 MET A C 1
ATOM 684 O O . MET A 1 87 ? 10.988 10.134 6.809 1.00 80.38 87 MET A O 1
#

Radius of gyration: 17.43 Å; chains: 1; bounding box: 52×39×35 Å

=== Feature glossary ===
The features interleaved in this record are:

— What the protein is —

Sequence gives the chain of amino acids in standard one-letter code (A=alanine, C=cysteine, …, Y=tyrosine), read N→C. It is the only feature that is directly encoded by the gene; all structural features are derived from the folded form of this sequence.

Database cross-references. InterPro integr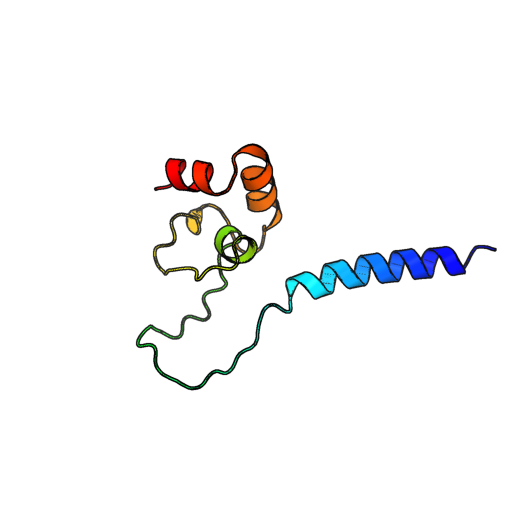ates a dozen domain/family signature databases into unified entries with residue-range hits. GO terms attach function/process/location labels with evidence codes. CATH codes position the fold in a four-level structural taxonomy. Organism is the NCBI-taxonomy species name.

— Where its atoms are —

Atomic coordinates in PDBx/mmCIF format — the same representation the Protein Data Bank distributes. Each line of the _atom_site loop places one backbone atom in Cartesian space (units: ångströms, origin: arbitrary).

The six renders are orthographic views along the three Cartesian axes in both directions. Representation (cartoon, sticks, or surface) and color scheme (sequence-rainbow or by-chain) vary across proteins so the training set covers all the common visualization convention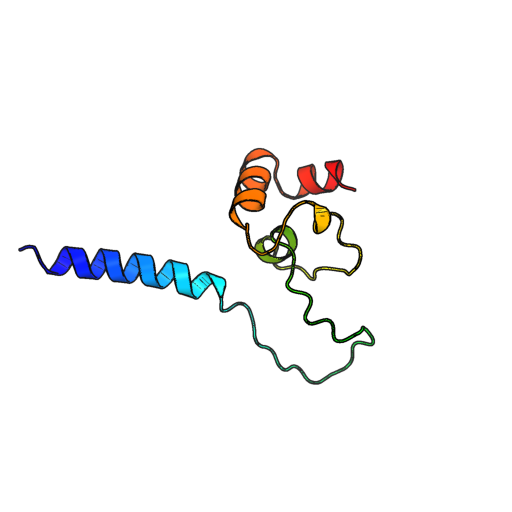s.

— Local backbone conformation —

Eight-state secondary structure (DSSP): H is the canonical α-helix, G the tighter 3₁₀-helix, I the wider π-helix; E/B are β-structure, T and S are turns and bends, and '-' is everything else. DSSP derives these from the pattern of main-chain N–H···O=C hydrogen bonds, not from the sequence.

P-SEA three-state annotation labels each residue as helix, strand, or coil based purely on the geometry of the Cα trace. It serves as a fallback when the full backbone (and thus DSSP) is unavailable.

The φ/ψ torsion pair specifies the backbone conformation at each residue. φ rotates about the N–Cα bond, ψ about the Cα–C bond. Steric clashes forbid most of the (φ, ψ) plane — the allowed regions (α-helix basin, β-sheet basin, left-handed helix) are the Ramachandran-allowed regions.

— Global shape and packing —

The geometric summary reports three shape descriptors. Rg (radius of gyration) measures how spread out the Cα atoms are about their centre of mass; compact globular proteins have small Rg, elongated or unfolded ones large. Cα contacts (<8 Å, |i−j|>4) count long-range residue pairs in spatial proximity — high for tightly packed folds, near zero for rods or random coil. The bounding-box extents give the protein's footprint along x, y, z in Å.

Solvent-accessible surface area (SASA) is the area in Å² traced out by the centre of a 1.4 Å probe sphere (a water molecule) rolled over the protein's van der Waals surface (Shrake–Rupley / Lee–Richards construction). Buried residues have near-zero SASA; fully exposed residues can exceed 200 Å². The total SASA scales roughly with the number of surface residues.

The contact map is a binary N×N matrix image: pixel (i, j) is dark where Cα_i and Cα_j are within 8 Å and |i−j|>4. Because the |i−j|>4 filter removes local helical contacts, off-diagonal stripes parallel to the main diagonal indicate parallel β-sheets; stripes perpendicular to it indicate antiparallel β-sheets. The Ramachandran plot scatters every residue's (φ, ψ) pair against the sterically allowed regions. The PAE heatmap renders the predicted-aligned-error matrix.

— Structural neighborhood —

3Di is Foldseek's structural alphabet. Each residue is assigned one of twenty discrete states based on how its Cα sits relative to its spatial (not sequential) neighbors. Aligning 3Di strings finds structural homologs roughly as well as full 3D superposition, but orders of magnitude faster.

Nearest PDB neighbors are the top structural matches found by Foldseek when searching this structure against the entire Protein Data Bank. Each hit reports a TM-score (0 to 1; >0.5 almost always implies the same fold) and an E-value. These are *structural* homologs — they may share no detectable sequence similarity.

— Confidence and disorder —

For AlphaFold models, the B-factor field carries pLDDT — the model's own estimate of local accuracy on a 0–100 scale. Regions with pLDDT<50 should be treated as essentially unmodeled; they often correspond to intrinsically disordered segments.

Crystallographic B-factors measure how much each atom's electron density is smeared out, in Å². They rise in mobile loops and surface residues and fall in the buried interior. In AlphaFold models this column is repurposed to hold pLDDT instead.

Predicted aligned error is AlphaFold's pairwise confidence. Unlike pLDDT (per-residue), PAE is per-residue-pair and captures whether two parts of the structure are correctly placed relative to each other. Units are ångströms of expected positional error.